Protein AF-A0A7Y5X3K2-F1 (afdb_monomer_lite)

Foldseek 3Di:
DVVVCVVCVVVVHDDDDDDDPVVVVVVCVVVVHPQWDAAPNDIDGDDPDQDPPDGDDDHHDDDDVCNCVVVVVVD

Sequence (75 aa):
RAEWRDALLDAAVPAGPVQTIAEAFSLAQALGLDVVDETDGVRTVRFPAHLSETPAAVRRRPPELDEHAGELRRG

Radius of gyration: 20.26 Å; chains: 1; bounding box: 38×26×56 Å

Structure (mmCIF, N/CA/C/O backbone):
data_AF-A0A7Y5X3K2-F1
#
_entry.id   AF-A0A7Y5X3K2-F1
#
loop_
_atom_site.group_PDB
_atom_site.id
_atom_site.type_symbol
_atom_site.label_atom_id
_atom_site.label_alt_id
_atom_site.label_comp_id
_atom_site.label_asym_id
_atom_site.label_entity_id
_atom_site.label_seq_id
_atom_site.pdbx_PDB_ins_code
_atom_site.Cartn_x
_atom_site.Cartn_y
_atom_site.Cartn_z
_atom_site.occupancy
_atom_site.B_iso_or_equiv
_atom_site.auth_seq_id
_atom_site.auth_comp_id
_atom_site.auth_asym_id
_atom_site.auth_atom_id
_atom_site.pdbx_PDB_model_num
ATOM 1 N N . ARG A 1 1 ? 19.656 6.841 -17.878 1.00 62.16 1 ARG A N 1
ATOM 2 C CA . ARG A 1 1 ? 18.737 6.034 -16.999 1.00 62.16 1 ARG A CA 1
ATOM 3 C C . ARG A 1 1 ? 17.862 5.073 -17.802 1.00 62.16 1 ARG A C 1
ATOM 5 O O . ARG A 1 1 ? 17.888 3.894 -17.489 1.00 62.16 1 ARG A O 1
ATOM 12 N N . ALA A 1 2 ? 17.102 5.545 -18.800 1.00 75.44 2 ALA A N 1
ATOM 13 C CA . ALA A 1 2 ? 16.343 4.656 -19.692 1.00 75.44 2 ALA A CA 1
ATOM 14 C C . ALA A 1 2 ? 17.270 3.730 -20.502 1.00 75.44 2 ALA A C 1
ATOM 16 O O . ALA A 1 2 ? 17.048 2.531 -20.520 1.00 75.44 2 ALA A O 1
ATOM 17 N N . GLU A 1 3 ? 18.381 4.270 -21.016 1.00 88.44 3 GLU A N 1
ATOM 18 C CA . GLU A 1 3 ? 19.376 3.533 -21.818 1.00 88.44 3 GLU A CA 1
ATOM 19 C C . GLU A 1 3 ? 19.837 2.199 -21.197 1.00 88.44 3 GLU A C 1
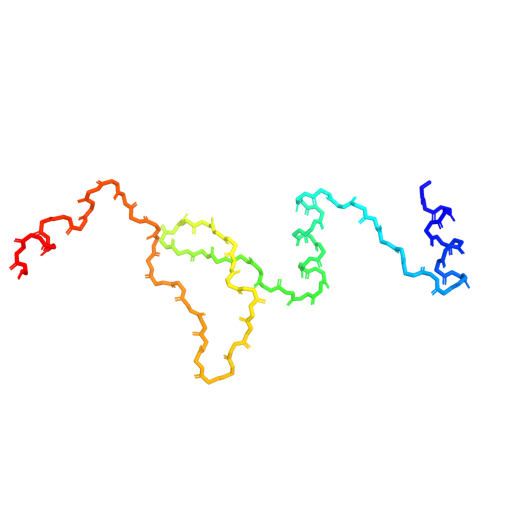ATOM 21 O O . GLU A 1 3 ? 19.888 1.182 -21.875 1.00 88.44 3 GLU A O 1
ATOM 26 N N . TRP A 1 4 ? 20.123 2.182 -19.891 1.00 90.88 4 TRP A N 1
ATOM 27 C CA . TRP A 1 4 ? 20.624 1.002 -19.196 1.00 90.88 4 TRP A CA 1
ATOM 28 C C . TRP A 1 4 ? 19.518 -0.004 -18.932 1.00 90.88 4 TRP A C 1
ATOM 30 O O . TRP A 1 4 ? 19.750 -1.199 -19.041 1.00 90.88 4 TRP A O 1
ATOM 40 N N . ARG A 1 5 ? 18.314 0.467 -18.598 1.00 90.38 5 ARG A N 1
ATOM 41 C CA . ARG A 1 5 ? 17.151 -0.412 -18.461 1.00 90.38 5 ARG A CA 1
ATOM 42 C C . ARG A 1 5 ? 16.885 -1.119 -19.786 1.00 90.38 5 ARG A C 1
ATOM 44 O O . ARG A 1 5 ? 16.713 -2.328 -19.782 1.00 90.38 5 ARG A O 1
ATOM 51 N N . ASP A 1 6 ? 16.871 -0.371 -20.882 1.00 92.56 6 ASP A N 1
ATOM 52 C CA . ASP A 1 6 ? 16.545 -0.909 -22.200 1.00 92.56 6 ASP A CA 1
ATOM 53 C C . ASP A 1 6 ? 17.622 -1.925 -22.633 1.00 92.56 6 ASP A C 1
ATOM 55 O O . ASP A 1 6 ? 17.289 -3.062 -22.951 1.00 92.56 6 ASP A O 1
ATOM 59 N N . ALA A 1 7 ? 18.911 -1.597 -22.459 1.00 95.19 7 ALA A N 1
ATOM 60 C CA . ALA A 1 7 ? 20.015 -2.532 -22.705 1.00 95.19 7 ALA A CA 1
ATOM 61 C C . ALA A 1 7 ? 19.962 -3.806 -21.833 1.00 95.19 7 ALA A C 1
ATOM 63 O O . ALA A 1 7 ? 20.317 -4.890 -22.295 1.00 95.19 7 ALA A O 1
ATOM 64 N N . LEU A 1 8 ? 19.533 -3.699 -20.570 1.00 95.44 8 LEU A N 1
ATOM 65 C CA . LEU A 1 8 ? 19.384 -4.851 -19.674 1.00 95.44 8 LEU A CA 1
ATOM 66 C C . LEU A 1 8 ? 18.200 -5.735 -20.081 1.00 95.44 8 LEU A C 1
ATOM 68 O O . LEU A 1 8 ? 18.343 -6.955 -20.107 1.00 95.44 8 LEU A O 1
ATOM 72 N N . LEU A 1 9 ? 17.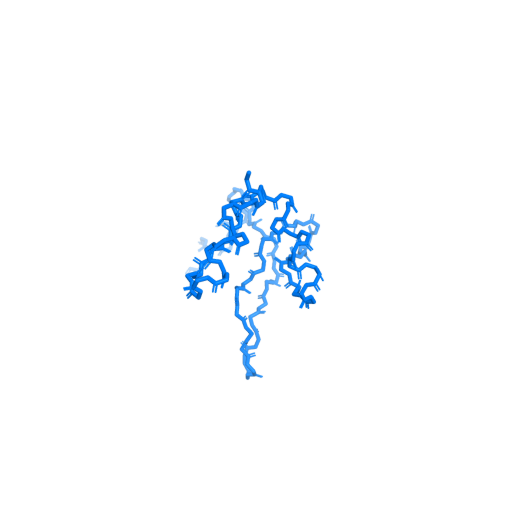061 -5.137 -20.438 1.00 93.94 9 LEU A N 1
ATOM 73 C CA . LEU A 1 9 ? 15.886 -5.876 -20.902 1.00 93.94 9 LEU A CA 1
ATOM 74 C C . LEU A 1 9 ? 16.161 -6.604 -22.225 1.00 93.94 9 LEU A C 1
ATOM 76 O O . LEU A 1 9 ? 15.775 -7.765 -22.352 1.00 93.94 9 LEU A O 1
ATOM 80 N N . ASP A 1 10 ? 16.890 -5.979 -23.157 1.00 96.56 10 ASP A N 1
ATOM 81 C CA . ASP A 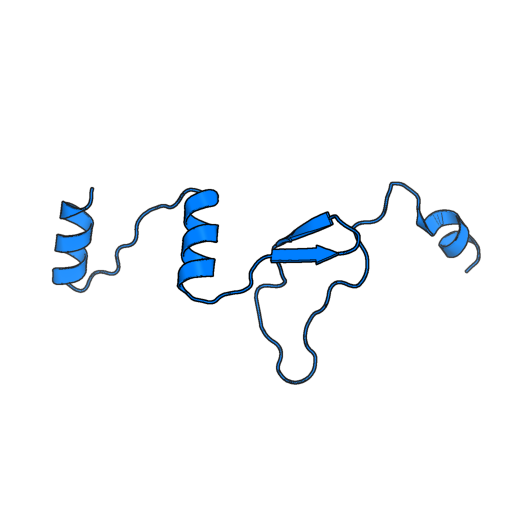1 10 ? 17.342 -6.612 -24.407 1.00 96.56 10 ASP A CA 1
ATOM 82 C C . ASP A 1 10 ? 18.254 -7.823 -24.143 1.00 96.56 10 ASP A C 1
ATOM 84 O O . ASP A 1 10 ? 18.210 -8.820 -24.864 1.00 96.56 10 ASP A O 1
ATOM 88 N N . ALA A 1 11 ? 19.043 -7.772 -23.066 1.00 97.50 11 ALA A N 1
ATOM 89 C CA . ALA A 1 11 ? 19.856 -8.886 -22.582 1.00 97.50 11 ALA A CA 1
ATOM 90 C C . ALA A 1 11 ? 19.074 -9.895 -21.709 1.00 97.50 11 ALA A C 1
ATOM 92 O O . ALA A 1 11 ? 19.686 -10.751 -21.069 1.00 97.50 11 ALA A O 1
ATOM 93 N N . ALA A 1 12 ? 17.740 -9.800 -21.659 1.00 96.19 12 ALA A N 1
ATOM 94 C CA . ALA A 1 12 ? 16.849 -10.609 -20.821 1.00 96.19 12 ALA A CA 1
ATOM 95 C C . ALA A 1 12 ? 17.128 -10.516 -19.306 1.00 96.19 12 ALA A C 1
ATOM 97 O O . ALA A 1 12 ? 16.758 -11.407 -18.539 1.00 96.19 12 ALA A O 1
ATOM 98 N N . VAL A 1 13 ? 17.748 -9.424 -18.856 1.00 97.12 13 VAL A N 1
ATOM 99 C CA . VAL A 1 13 ? 17.941 -9.115 -17.438 1.00 97.12 13 VAL A CA 1
ATOM 100 C C . VAL A 1 13 ? 16.764 -8.259 -16.954 1.00 97.12 13 VAL A C 1
ATOM 102 O O . VAL A 1 13 ? 16.589 -7.137 -17.435 1.00 97.12 13 VAL A O 1
ATOM 105 N N . PRO A 1 14 ? 15.956 -8.728 -15.983 1.00 94.44 14 PRO A N 1
ATOM 106 C CA . PRO A 1 14 ? 14.849 -7.940 -15.452 1.00 94.44 14 PRO A CA 1
ATOM 107 C C . PRO A 1 14 ? 15.345 -6.649 -14.792 1.00 94.44 14 PRO A C 1
ATOM 109 O O . PRO A 1 14 ? 16.066 -6.682 -13.795 1.00 94.44 14 PRO A O 1
ATOM 112 N N . ALA A 1 15 ? 14.928 -5.504 -15.331 1.00 93.00 15 ALA A N 1
ATOM 113 C CA . ALA A 1 15 ? 15.259 -4.188 -14.799 1.00 93.00 15 ALA A CA 1
ATOM 114 C C . ALA A 1 15 ? 14.020 -3.285 -14.790 1.00 93.00 15 ALA A C 1
ATOM 116 O O . ALA A 1 15 ? 13.339 -3.122 -15.802 1.00 93.00 15 ALA A O 1
ATOM 117 N N . GLY A 1 16 ? 13.745 -2.667 -13.642 1.00 89.75 16 GLY A N 1
ATOM 118 C CA . GLY A 1 16 ? 12.646 -1.723 -13.452 1.00 89.75 16 GLY A CA 1
ATOM 119 C C . GLY A 1 16 ? 13.136 -0.420 -12.817 1.00 89.75 16 GLY A C 1
ATOM 120 O O . GLY A 1 16 ? 14.168 -0.409 -12.142 1.00 89.75 16 GLY A O 1
ATOM 121 N N . PRO A 1 17 ? 12.437 0.705 -13.035 1.00 90.19 17 PRO A N 1
ATOM 122 C CA . PRO A 1 17 ? 12.776 1.952 -12.369 1.00 90.19 17 PRO A CA 1
ATOM 123 C C . PRO A 1 17 ? 12.465 1.875 -10.866 1.00 90.19 17 PRO A C 1
ATOM 125 O O . PRO A 1 17 ? 11.489 1.262 -10.444 1.00 90.19 17 PRO A O 1
ATOM 128 N N . VAL A 1 18 ? 13.271 2.564 -10.056 1.00 91.50 18 VAL A N 1
ATOM 129 C CA . VAL A 1 18 ? 12.873 2.932 -8.689 1.00 91.50 18 VAL A CA 1
ATOM 130 C C . VAL A 1 18 ? 11.844 4.053 -8.800 1.00 91.50 18 VAL A C 1
ATOM 132 O O . VAL A 1 18 ? 12.171 5.107 -9.359 1.00 91.50 18 VAL A O 1
ATOM 135 N N . GLN A 1 19 ? 10.640 3.795 -8.293 1.00 94.25 19 GLN A N 1
ATOM 136 C CA . GLN A 1 19 ? 9.497 4.705 -8.341 1.00 94.25 19 GLN A CA 1
ATOM 137 C C . GLN A 1 19 ? 9.386 5.510 -7.043 1.00 94.25 19 GLN A C 1
ATOM 139 O O . GLN A 1 19 ? 9.676 5.013 -5.953 1.00 94.25 19 GLN A O 1
ATOM 144 N N . THR A 1 20 ? 8.912 6.744 -7.155 1.00 97.94 20 THR A N 1
ATOM 145 C CA . THR A 1 20 ? 8.348 7.497 -6.032 1.00 97.94 20 THR A CA 1
ATOM 146 C C . THR A 1 20 ? 7.009 6.894 -5.597 1.00 97.94 20 THR A C 1
ATOM 148 O O . THR A 1 20 ? 6.390 6.111 -6.320 1.00 97.94 20 THR A O 1
ATOM 151 N N . ILE A 1 21 ? 6.512 7.298 -4.425 1.00 96.44 21 ILE A N 1
ATOM 152 C CA . ILE A 1 21 ? 5.201 6.855 -3.926 1.00 96.44 21 ILE A CA 1
ATOM 153 C C . ILE A 1 21 ? 4.085 7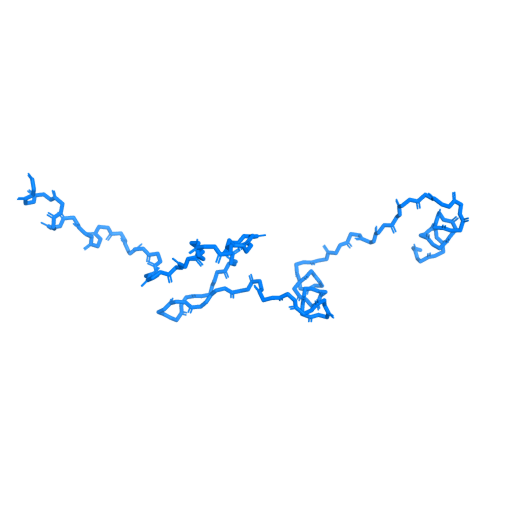.222 -4.919 1.00 96.44 21 ILE A C 1
ATOM 155 O O . ILE A 1 21 ? 3.253 6.380 -5.245 1.00 96.44 21 ILE A O 1
ATOM 159 N N . ALA A 1 22 ? 4.090 8.450 -5.446 1.00 97.12 22 ALA A N 1
ATOM 160 C CA . ALA A 1 22 ? 3.083 8.902 -6.407 1.00 97.12 22 ALA A CA 1
ATOM 161 C C . ALA A 1 22 ? 3.104 8.070 -7.700 1.00 97.12 22 ALA A C 1
ATOM 163 O O . ALA A 1 22 ? 2.058 7.634 -8.174 1.00 97.12 22 ALA A O 1
ATOM 164 N N . GLU A 1 23 ? 4.294 7.792 -8.240 1.00 97.31 23 GLU A N 1
ATOM 165 C CA . GLU A 1 23 ? 4.445 6.957 -9.436 1.00 97.31 23 GLU A CA 1
ATOM 166 C C . GLU A 1 23 ? 3.989 5.510 -9.204 1.00 97.31 23 GLU A C 1
ATOM 168 O O . GLU A 1 23 ? 3.442 4.896 -10.119 1.00 97.31 23 GLU A O 1
ATOM 173 N N . ALA A 1 24 ? 4.174 4.965 -7.997 1.00 95.75 24 ALA A N 1
ATOM 174 C CA . ALA A 1 24 ? 3.693 3.629 -7.650 1.00 95.75 24 ALA A CA 1
ATOM 175 C C . ALA A 1 24 ? 2.155 3.546 -7.658 1.00 95.75 24 ALA A C 1
ATOM 177 O O . ALA A 1 24 ? 1.601 2.610 -8.235 1.00 95.75 24 ALA A O 1
ATOM 178 N N . PHE A 1 25 ? 1.458 4.540 -7.093 1.00 96.69 25 PHE A N 1
ATOM 179 C CA . PHE A 1 25 ? -0.010 4.600 -7.142 1.00 96.69 25 PHE A CA 1
ATOM 180 C C . PHE A 1 25 ? -0.540 4.807 -8.566 1.00 96.69 25 PHE A C 1
ATOM 182 O O . PHE A 1 25 ? -1.502 4.148 -8.960 1.00 96.69 25 PHE A O 1
ATOM 189 N N . SER A 1 26 ? 0.110 5.659 -9.365 1.00 96.56 26 SER A N 1
ATOM 190 C CA . SER A 1 26 ? -0.242 5.837 -10.781 1.00 96.56 26 SER A CA 1
ATOM 191 C C . SER A 1 26 ? -0.061 4.547 -11.583 1.00 96.56 26 SER A C 1
ATOM 193 O O . SER A 1 26 ? -0.909 4.206 -12.407 1.00 96.56 26 SER A O 1
ATOM 195 N N . LEU A 1 27 ? 1.015 3.794 -11.328 1.00 95.88 27 LEU A N 1
ATOM 196 C CA . LEU A 1 27 ? 1.231 2.492 -11.957 1.00 95.88 27 LEU A CA 1
ATOM 197 C C . LEU A 1 27 ? 0.148 1.485 -11.549 1.00 95.88 27 LEU A C 1
ATOM 199 O O . LEU A 1 27 ? -0.377 0.790 -12.412 1.00 95.88 27 LEU A O 1
ATOM 203 N N . ALA A 1 28 ? -0.222 1.426 -10.267 1.00 96.00 28 ALA A N 1
ATOM 204 C CA . ALA A 1 28 ? -1.302 0.556 -9.802 1.00 96.00 28 ALA A CA 1
ATOM 205 C C . ALA A 1 28 ? -2.625 0.859 -10.526 1.00 96.00 28 ALA A C 1
ATOM 207 O O . ALA A 1 28 ? -3.265 -0.059 -11.037 1.00 96.00 28 ALA A O 1
ATOM 208 N N . GLN A 1 29 ? -2.979 2.142 -10.668 1.00 95.94 29 GLN A N 1
ATOM 209 C CA . GLN A 1 29 ? -4.152 2.563 -11.438 1.00 95.94 29 GLN A CA 1
ATOM 210 C C . GLN A 1 29 ? -4.057 2.135 -12.912 1.00 95.94 29 GLN A C 1
ATOM 212 O O . GLN A 1 29 ? -5.026 1.609 -13.455 1.00 95.94 29 GLN A O 1
ATOM 217 N N . ALA A 1 30 ? -2.896 2.313 -13.551 1.00 97.19 30 ALA A N 1
ATOM 218 C CA . ALA A 1 30 ? -2.674 1.899 -14.939 1.00 97.19 30 ALA A CA 1
ATOM 219 C C . ALA A 1 30 ? -2.786 0.375 -15.138 1.00 97.19 30 ALA A C 1
ATOM 221 O O . ALA A 1 30 ? -3.178 -0.079 -16.210 1.00 97.19 30 ALA A O 1
ATOM 222 N N . LEU A 1 31 ? -2.479 -0.410 -14.102 1.00 96.12 31 LEU A N 1
ATOM 223 C CA . LEU A 1 31 ? -2.647 -1.866 -14.076 1.00 96.12 31 LEU A CA 1
ATOM 224 C C . LEU A 1 31 ? -4.076 -2.311 -13.714 1.00 96.12 31 LEU A C 1
ATOM 226 O O . LEU A 1 31 ? -4.344 -3.510 -13.681 1.00 96.12 31 LEU A O 1
ATOM 230 N N . GLY A 1 32 ? -4.989 -1.377 -13.429 1.00 95.94 32 GLY A N 1
ATOM 231 C CA . GLY A 1 32 ? -6.353 -1.686 -12.991 1.00 95.94 32 GLY A CA 1
ATOM 232 C C . GLY A 1 32 ? -6.438 -2.223 -11.558 1.00 95.94 32 GLY A C 1
ATOM 233 O O . GLY A 1 32 ? -7.419 -2.876 -11.209 1.00 95.94 32 GLY A O 1
ATOM 234 N N . LEU A 1 33 ? -5.418 -1.974 -10.732 1.00 95.38 33 LEU A N 1
ATOM 235 C CA . LEU A 1 33 ? -5.386 -2.393 -9.334 1.00 95.38 33 LEU A CA 1
ATOM 236 C C . LEU A 1 33 ? -6.029 -1.327 -8.442 1.00 95.38 33 LEU A C 1
ATOM 238 O O . LEU A 1 33 ? -5.597 -0.173 -8.414 1.00 95.38 33 LEU A O 1
ATOM 242 N N . ASP A 1 34 ? -7.024 -1.740 -7.660 1.00 92.75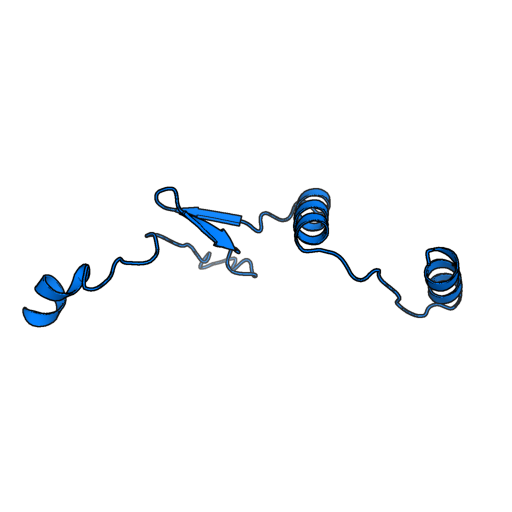 34 ASP A N 1
ATOM 243 C CA . ASP A 1 34 ? -7.636 -0.913 -6.622 1.00 92.75 34 ASP A CA 1
ATOM 244 C C . ASP A 1 34 ? -6.874 -1.084 -5.298 1.00 92.75 34 ASP A C 1
ATOM 246 O O . ASP A 1 34 ? -7.096 -2.035 -4.551 1.00 92.75 34 ASP A O 1
ATOM 250 N N . VAL A 1 35 ? -5.908 -0.196 -5.046 1.00 96.06 35 VAL A N 1
ATOM 251 C CA . VAL A 1 35 ? -4.929 -0.319 -3.945 1.00 96.06 35 VAL A CA 1
ATOM 252 C C . VAL A 1 35 ? -5.184 0.626 -2.769 1.00 96.06 35 VAL A C 1
ATOM 254 O O . VAL A 1 35 ? -4.397 0.658 -1.821 1.00 96.06 35 VAL A O 1
ATOM 257 N N . VAL A 1 36 ? -6.269 1.400 -2.810 1.00 95.75 36 VAL A N 1
ATOM 258 C CA . VAL A 1 36 ? -6.658 2.320 -1.734 1.00 95.75 36 VAL A CA 1
ATOM 259 C C . VAL A 1 36 ? -7.961 1.826 -1.115 1.00 95.75 36 VAL A C 1
ATOM 261 O O . VAL A 1 36 ? -8.887 1.424 -1.814 1.00 95.75 36 VAL A O 1
ATOM 264 N N . ASP A 1 37 ? -8.019 1.834 0.209 1.00 95.44 37 ASP A N 1
ATOM 265 C CA . ASP A 1 37 ? -9.252 1.652 0.967 1.00 95.44 37 ASP A CA 1
ATOM 266 C C . ASP A 1 37 ? -9.640 2.993 1.595 1.00 95.44 37 ASP A C 1
ATOM 268 O O . ASP A 1 37 ? -8.778 3.711 2.111 1.00 95.44 37 ASP A O 1
ATOM 272 N N . GLU A 1 38 ? -10.917 3.353 1.518 1.00 96.00 38 GLU A N 1
ATOM 273 C CA . GLU A 1 38 ? -11.455 4.560 2.139 1.00 96.00 38 GLU A CA 1
ATOM 274 C C . GLU A 1 38 ? -12.632 4.177 3.031 1.00 96.00 38 GLU A C 1
ATOM 276 O O . GLU A 1 38 ? -13.700 3.806 2.546 1.00 96.00 38 GLU A O 1
ATOM 281 N N . THR A 1 39 ? -12.417 4.270 4.343 1.00 96.62 39 THR A N 1
ATOM 282 C CA . THR A 1 39 ? -13.401 3.897 5.362 1.00 96.62 39 THR A CA 1
ATOM 283 C C . THR A 1 39 ? -13.561 5.049 6.351 1.00 96.62 39 THR A C 1
ATOM 285 O O . THR A 1 39 ? -12.576 5.562 6.881 1.00 96.62 39 THR A O 1
ATOM 288 N N . ASP A 1 40 ? -14.804 5.482 6.576 1.00 96.06 40 ASP A N 1
ATOM 289 C CA . ASP A 1 40 ? -15.170 6.625 7.431 1.00 96.06 40 ASP A CA 1
ATOM 290 C C . ASP A 1 40 ? -14.341 7.901 7.154 1.00 96.06 40 ASP A C 1
ATOM 292 O O . ASP A 1 40 ? -13.927 8.610 8.071 1.00 96.06 40 ASP A O 1
ATOM 296 N N . GLY A 1 41 ? -14.059 8.179 5.874 1.00 95.75 41 GLY A N 1
ATOM 297 C CA . GLY A 1 41 ? -13.278 9.343 5.430 1.00 95.75 41 GLY A CA 1
ATOM 298 C C . GLY A 1 41 ? -11.759 9.224 5.617 1.00 95.75 41 GLY A C 1
ATOM 299 O O . GLY A 1 41 ? -11.033 10.166 5.298 1.00 95.75 41 GLY A O 1
ATOM 300 N N . VAL A 1 42 ? -11.254 8.085 6.103 1.00 96.50 42 VAL A N 1
ATOM 301 C CA . VAL A 1 42 ? -9.816 7.817 6.244 1.00 96.50 42 VAL A CA 1
ATOM 302 C C . VAL A 1 42 ? -9.337 6.952 5.083 1.00 96.50 42 VAL A C 1
ATOM 304 O O . VAL A 1 42 ? -9.822 5.840 4.882 1.00 96.50 42 VAL A O 1
ATOM 307 N N . ARG A 1 43 ? -8.347 7.453 4.335 1.00 95.69 43 ARG A N 1
ATOM 308 C CA . ARG A 1 43 ? -7.720 6.728 3.220 1.00 95.69 43 ARG A CA 1
ATOM 309 C C . ARG A 1 43 ? -6.493 5.963 3.701 1.00 95.69 43 ARG A C 1
ATOM 311 O O . ARG A 1 43 ? -5.602 6.542 4.322 1.00 95.69 43 ARG A O 1
ATOM 318 N N . THR A 1 44 ? -6.431 4.675 3.383 1.00 94.94 44 THR A N 1
ATOM 319 C CA . THR A 1 44 ? -5.316 3.779 3.719 1.00 94.94 44 THR A CA 1
ATOM 320 C C . THR A 1 44 ? -4.952 2.890 2.529 1.00 94.94 44 THR A C 1
ATOM 322 O O . THR A 1 44 ? -5.653 2.861 1.518 1.00 94.94 44 THR A O 1
ATOM 325 N N . VAL A 1 45 ? -3.824 2.180 2.614 1.00 95.56 45 VAL A N 1
ATOM 326 C CA . VAL A 1 45 ? -3.471 1.163 1.613 1.00 95.56 45 VAL A CA 1
ATOM 327 C C . VAL A 1 45 ? -4.342 -0.069 1.844 1.00 95.56 45 VAL A C 1
ATOM 329 O O . VAL A 1 45 ? -4.429 -0.567 2.967 1.00 95.56 45 VAL A O 1
ATOM 332 N N . ARG A 1 46 ? -4.968 -0.573 0.779 1.00 95.62 46 ARG A N 1
ATOM 333 C CA . ARG A 1 46 ? -5.805 -1.775 0.836 1.00 95.62 46 ARG A CA 1
ATOM 334 C C . ARG A 1 46 ? -4.971 -3.017 1.180 1.00 95.62 46 ARG A C 1
ATOM 336 O O . ARG A 1 46 ? -3.796 -3.111 0.833 1.00 95.62 46 ARG A O 1
ATOM 343 N N . PHE A 1 47 ? -5.606 -4.010 1.804 1.00 95.56 47 PHE A N 1
ATOM 344 C CA . PHE A 1 47 ? -5.057 -5.364 1.922 1.00 95.56 47 PHE A CA 1
ATOM 345 C C . PHE A 1 47 ? -4.554 -5.887 0.551 1.00 95.56 47 PHE A C 1
ATOM 347 O O . PHE A 1 47 ? -5.309 -5.856 -0.421 1.00 95.56 47 PHE A O 1
ATOM 354 N N . PRO A 1 48 ? -3.302 -6.376 0.438 1.00 94.12 48 PRO A N 1
ATOM 355 C CA . PRO A 1 48 ? -2.614 -6.535 -0.850 1.00 94.12 48 PRO A CA 1
ATOM 356 C C . PRO A 1 48 ? -3.005 -7.795 -1.642 1.00 94.12 48 PRO A C 1
ATOM 358 O O . PRO A 1 48 ? -2.326 -8.148 -2.605 1.00 94.12 48 PRO A O 1
ATOM 361 N N . ALA A 1 49 ? -4.060 -8.505 -1.240 1.00 93.25 49 ALA A N 1
ATOM 362 C CA . ALA A 1 49 ? -4.493 -9.737 -1.888 1.00 93.25 49 ALA A CA 1
ATOM 363 C C . ALA A 1 49 ? -6.016 -9.806 -2.024 1.00 93.25 49 ALA A C 1
ATOM 365 O O . ALA A 1 49 ? -6.765 -9.255 -1.221 1.00 93.25 49 ALA A O 1
ATOM 366 N N . HIS A 1 50 ? -6.477 -10.521 -3.047 1.00 91.94 50 HIS A N 1
ATOM 367 C CA . HIS A 1 50 ? -7.894 -10.786 -3.270 1.00 91.94 50 HIS A CA 1
ATOM 368 C C . HIS A 1 50 ? -8.194 -12.221 -2.841 1.00 91.94 50 HIS A C 1
ATOM 370 O O . HIS A 1 50 ? -7.643 -13.169 -3.400 1.00 91.94 50 HIS A O 1
ATOM 376 N N . LEU A 1 51 ? -9.058 -12.375 -1.839 1.00 95.31 51 LEU A N 1
ATOM 377 C CA . LEU A 1 51 ? -9.525 -13.676 -1.366 1.00 95.31 51 LEU A CA 1
ATOM 378 C C . LEU A 1 51 ? -10.886 -13.963 -1.999 1.00 95.31 51 LEU A C 1
ATOM 380 O O . LEU A 1 51 ? -11.811 -13.168 -1.849 1.00 95.31 51 LEU A O 1
ATOM 384 N N . SER A 1 52 ? -11.000 -15.076 -2.724 1.00 96.38 52 SER A N 1
ATOM 385 C CA . SER A 1 52 ? -12.193 -15.403 -3.515 1.00 96.38 52 SER A CA 1
ATOM 386 C C . SER A 1 52 ? -13.415 -15.758 -2.667 1.00 96.38 52 SER A C 1
ATOM 388 O O . SER A 1 52 ? -14.531 -15.431 -3.051 1.00 96.38 52 SER A O 1
ATOM 390 N N . GLU A 1 53 ? -13.215 -16.423 -1.528 1.00 97.69 53 GLU A N 1
ATOM 391 C CA . GLU A 1 53 ? -14.308 -16.870 -0.651 1.00 97.69 53 GLU A CA 1
ATOM 392 C C . GLU A 1 53 ? -14.583 -15.890 0.491 1.00 97.69 53 GLU A C 1
ATOM 394 O O . GLU A 1 53 ? -15.733 -15.629 0.837 1.00 97.69 53 GLU A O 1
ATOM 399 N N . THR A 1 54 ? -13.525 -15.315 1.063 1.00 96.69 54 THR A N 1
ATOM 400 C CA . THR A 1 54 ? -13.594 -14.419 2.222 1.00 96.69 54 THR A CA 1
ATOM 401 C C . THR A 1 54 ? -12.887 -13.094 1.934 1.00 96.69 54 THR A C 1
ATOM 403 O O . THR A 1 54 ? -11.823 -12.828 2.497 1.00 96.69 54 THR A O 1
ATOM 406 N N . PRO A 1 55 ? -13.440 -12.238 1.052 1.00 94.06 55 PRO A N 1
ATOM 407 C CA . PRO A 1 55 ? -12.821 -10.962 0.717 1.00 94.06 55 PRO A CA 1
ATOM 408 C C . PRO A 1 55 ? -12.466 -10.152 1.967 1.00 94.06 55 PRO A C 1
ATOM 410 O O . PRO A 1 55 ? -13.316 -9.904 2.826 1.00 94.06 55 PRO A O 1
ATOM 413 N N . ALA A 1 56 ? -11.203 -9.733 2.059 1.00 94.19 56 ALA A N 1
ATOM 414 C CA . ALA A 1 56 ? -10.762 -8.846 3.122 1.00 94.19 56 ALA A CA 1
ATOM 415 C C . ALA A 1 56 ? -11.501 -7.510 3.005 1.00 94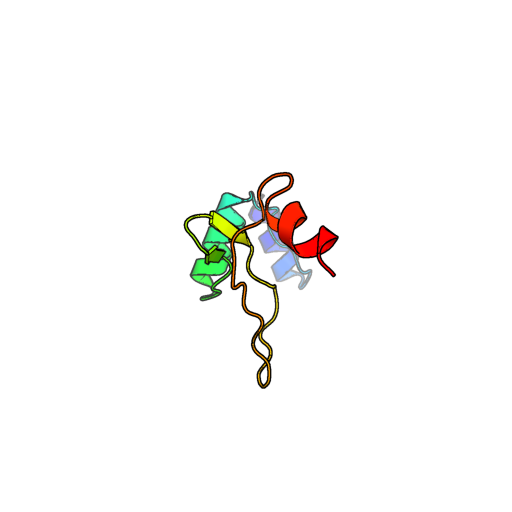.19 56 ALA A C 1
ATOM 417 O O . ALA A 1 56 ? -11.626 -6.955 1.913 1.00 94.19 56 ALA A O 1
ATOM 418 N N . ALA A 1 57 ? -11.979 -6.990 4.132 1.00 91.88 57 ALA A N 1
ATOM 419 C CA . ALA A 1 57 ? -12.648 -5.704 4.155 1.00 91.88 57 ALA A CA 1
ATOM 420 C C . ALA A 1 57 ? -12.367 -4.954 5.451 1.00 91.88 57 ALA A C 1
ATOM 422 O O . ALA A 1 57 ? -12.511 -5.500 6.548 1.00 91.88 57 ALA A O 1
ATOM 423 N N . VAL A 1 58 ? -12.017 -3.681 5.308 1.00 93.69 58 VAL A N 1
ATOM 424 C CA . VAL A 1 58 ? -11.969 -2.732 6.415 1.00 93.69 58 VAL A CA 1
ATOM 425 C C . VAL A 1 58 ? -13.400 -2.255 6.668 1.00 93.69 58 VAL A C 1
ATOM 427 O O . VAL A 1 58 ? -14.178 -2.040 5.740 1.00 93.69 58 VAL A O 1
ATOM 430 N N . ARG A 1 59 ? -13.804 -2.215 7.938 1.00 94.50 59 ARG A N 1
ATOM 431 C CA . ARG A 1 59 ? -15.188 -1.890 8.341 1.00 94.50 59 ARG A CA 1
ATOM 432 C C . ARG A 1 59 ? -15.295 -0.651 9.214 1.00 94.50 59 ARG A C 1
ATOM 434 O O . ARG A 1 59 ? -16.403 -0.187 9.451 1.00 94.50 59 ARG A O 1
ATOM 441 N N . ARG A 1 60 ? -14.169 -0.193 9.753 1.00 95.62 60 ARG A N 1
ATOM 442 C CA . ARG A 1 60 ? -14.060 0.983 10.610 1.00 95.62 60 ARG A CA 1
ATOM 443 C C . ARG A 1 60 ? -12.726 1.652 10.332 1.00 95.62 60 ARG A C 1
ATOM 445 O O . ARG A 1 60 ? -11.742 0.959 10.060 1.00 95.62 60 ARG A O 1
ATOM 452 N N . ARG A 1 61 ? -12.689 2.973 10.451 1.00 96.06 61 ARG A N 1
ATOM 453 C CA . ARG A 1 61 ? -11.430 3.722 10.554 1.00 96.06 61 ARG A CA 1
ATOM 454 C C . ARG A 1 61 ? -10.564 3.235 11.730 1.00 96.06 61 ARG A C 1
ATOM 456 O O . ARG A 1 61 ? -11.080 2.599 12.656 1.00 96.06 61 ARG A O 1
ATOM 463 N N . PRO A 1 62 ? -9.259 3.569 11.736 1.00 94.94 62 PRO A N 1
ATOM 464 C CA . PRO A 1 62 ? -8.434 3.425 12.928 1.00 94.94 62 PRO A CA 1
ATOM 465 C C . PRO A 1 62 ? -9.094 4.104 14.140 1.00 94.94 62 PRO A C 1
ATOM 467 O O . PRO A 1 62 ? -9.613 5.214 13.989 1.00 94.94 62 PRO A O 1
ATOM 470 N N . PRO A 1 63 ? -9.092 3.454 15.316 1.00 95.56 63 PRO A N 1
ATOM 471 C CA . PRO A 1 63 ? -9.697 4.024 16.508 1.00 95.56 63 PRO A CA 1
ATOM 472 C C . PRO A 1 63 ? -8.914 5.244 16.993 1.00 95.56 63 PRO A C 1
ATOM 474 O O . PRO A 1 63 ? -7.685 5.289 16.893 1.00 95.56 63 PRO A O 1
ATOM 477 N N . GLU A 1 64 ? -9.623 6.195 17.590 1.00 95.94 64 GLU A N 1
ATOM 478 C CA . GLU A 1 64 ? -8.998 7.233 18.405 1.00 95.94 64 GLU A CA 1
ATOM 479 C C . GLU A 1 64 ? -8.397 6.635 19.679 1.00 95.94 64 GLU A C 1
ATOM 481 O O . GLU A 1 64 ? -8.703 5.512 20.104 1.00 95.94 64 GLU A O 1
ATOM 486 N N . LEU A 1 65 ? -7.556 7.430 20.337 1.00 97.44 65 LEU A N 1
ATOM 487 C CA . LEU A 1 65 ? -7.031 7.081 21.647 1.00 97.44 65 LEU A CA 1
ATOM 488 C C . LEU A 1 65 ? -8.182 6.850 22.647 1.00 97.44 65 LEU A C 1
ATOM 490 O O . LEU A 1 65 ? -9.002 7.734 22.874 1.00 97.44 65 LEU A O 1
ATOM 494 N N . ASP A 1 66 ? -8.200 5.665 23.263 1.00 96.62 66 ASP A N 1
ATOM 495 C CA . ASP A 1 66 ? -9.178 5.220 24.277 1.00 96.62 66 ASP A CA 1
ATOM 496 C C . ASP A 1 66 ? -10.641 5.067 23.789 1.00 96.62 66 ASP A C 1
ATOM 498 O O . ASP A 1 66 ? -11.534 4.857 24.609 1.00 96.62 66 ASP A O 1
ATOM 502 N N . GLU A 1 67 ? -10.905 5.077 22.473 1.00 97.38 67 GLU A N 1
ATOM 503 C CA . GLU A 1 67 ? -12.268 5.058 21.891 1.00 97.38 67 GLU A CA 1
ATOM 504 C C . GLU A 1 67 ? -13.179 3.944 22.445 1.00 97.38 67 GLU A C 1
ATOM 506 O O . GLU A 1 67 ? -14.354 4.169 22.734 1.00 97.38 67 GLU A O 1
ATOM 511 N N . HIS A 1 68 ? -12.636 2.742 22.646 1.00 96.19 68 HIS A N 1
ATOM 512 C CA . HIS A 1 68 ? -13.409 1.556 23.039 1.00 96.19 68 HIS A CA 1
ATOM 513 C C . HIS A 1 68 ? -13.304 1.209 24.529 1.00 96.19 68 HIS A C 1
ATOM 515 O O . HIS A 1 68 ? -13.818 0.187 24.986 1.00 96.19 68 HIS A O 1
ATOM 521 N N . ALA A 1 69 ? -12.621 2.021 25.328 1.00 95.31 69 ALA A N 1
ATOM 522 C CA . ALA A 1 69 ? -12.176 1.568 26.637 1.00 95.31 69 ALA A CA 1
ATOM 523 C C . ALA A 1 69 ? -13.305 1.433 27.668 1.00 95.31 69 ALA A C 1
ATOM 525 O O . ALA A 1 69 ? -13.224 0.615 28.582 1.00 95.31 69 ALA A O 1
ATOM 526 N N . GLY A 1 70 ? -14.391 2.196 27.517 1.00 96.75 70 GLY A N 1
ATOM 527 C CA . GLY A 1 70 ? -15.599 2.000 28.319 1.00 96.75 70 GLY A CA 1
ATOM 528 C C . GLY A 1 70 ? -16.265 0.646 28.059 1.00 96.75 70 GLY A C 1
ATOM 529 O O . GLY A 1 70 ? -16.742 0.021 28.998 1.00 96.75 70 GLY A O 1
ATOM 530 N N . GLU A 1 71 ? -16.294 0.189 26.806 1.00 95.19 71 GLU A N 1
ATOM 531 C CA . GLU A 1 71 ? -16.837 -1.120 26.419 1.00 95.19 71 GLU A CA 1
ATOM 532 C C . GLU A 1 71 ? -15.966 -2.261 26.938 1.00 95.19 71 GLU A C 1
ATOM 534 O O . GLU A 1 71 ? -16.477 -3.160 27.600 1.00 95.19 71 GLU A O 1
ATOM 539 N N . LEU A 1 72 ? -14.651 -2.164 26.730 1.00 95.00 72 LEU A N 1
ATOM 540 C CA . LEU A 1 72 ? -13.696 -3.204 27.115 1.00 95.00 72 LEU A CA 1
ATOM 541 C C . LEU A 1 72 ? -13.626 -3.440 28.629 1.00 95.00 72 LEU A C 1
ATOM 543 O O . LEU A 1 72 ? -13.435 -4.571 29.050 1.00 95.00 72 LEU A O 1
ATOM 547 N N . ARG A 1 73 ? -13.792 -2.398 29.455 1.00 93.50 73 ARG A N 1
ATOM 548 C CA . ARG A 1 73 ? -13.753 -2.521 30.928 1.00 93.50 73 ARG A CA 1
ATOM 549 C C . ARG A 1 73 ? -15.044 -3.089 31.538 1.00 93.50 73 ARG A C 1
ATOM 551 O O . ARG A 1 73 ? -15.072 -3.339 32.739 1.00 93.50 73 ARG A O 1
ATOM 558 N N . ARG A 1 74 ? -16.124 -3.216 30.756 1.00 89.94 74 ARG A N 1
ATOM 559 C CA . ARG A 1 74 ? -17.405 -3.797 31.205 1.00 89.94 74 ARG A CA 1
ATOM 560 C C . ARG A 1 74 ? -17.504 -5.306 30.958 1.00 89.94 74 ARG A C 1
ATOM 562 O O . ARG A 1 74 ? -18.460 -5.902 31.450 1.00 89.94 74 ARG A O 1
ATOM 569 N N . GLY A 1 75 ? -16.584 -5.876 30.176 1.00 65.12 75 GLY A N 1
ATOM 570 C CA . GLY A 1 75 ? -16.425 -7.322 29.990 1.00 65.12 75 GLY A CA 1
ATOM 571 C C . GLY A 1 75 ? -15.515 -7.916 31.051 1.00 65.12 75 GLY A C 1
ATOM 572 O O . GLY A 1 75 ? -15.778 -9.075 31.433 1.00 65.12 75 GLY A O 1
#

pLDDT: mean 93.92, std 5.86, range [62.16, 97.94]

Secondary structure (DSSP, 8-state):
-HHHHHHHHHTT----PPPPHHHHHHHHHHTT---EEEETTEEEEPPSS--SSS-----SPPPPTTTTHHHHTT-